Protein AF-A0A382K7U4-F1 (afdb_monomer_lite)

pLDDT: mean 84.15, std 16.44, range [51.03, 98.06]

Organism: NCBI:txid408172

Foldseek 3Di:
DVVVVVVVVVVVVVVVPPPDPDPPDADPVVLVVLVVCCVVPVPCSVCVVVVVDKDWDWDWDADPVRDTDIDIGIDSDDPVDDDDCVVVDD

Secondary structure (DSSP, 8-state):
-HHHHHHHHHHHHHGGGG------S--HHHHHHHHHTTTTSHHHHH-TTTTT--EEEEEEEE-TT--EEEEEEEES--TT-----GGG--

Structure (mmCIF, N/CA/C/O backbone):
data_AF-A0A382K7U4-F1
#
_entry.id   AF-A0A382K7U4-F1
#
loop_
_atom_site.group_PDB
_atom_site.id
_atom_site.type_symbol
_atom_site.label_atom_id
_atom_site.label_alt_id
_atom_site.label_comp_id
_atom_site.label_asym_id
_atom_site.label_entity_id
_atom_site.label_seq_id
_atom_site.pdbx_PDB_ins_code
_atom_site.Cartn_x
_atom_site.Cartn_y
_atom_site.Cartn_z
_atom_site.occupancy
_atom_site.B_iso_or_equiv
_atom_site.auth_seq_id
_atom_site.auth_comp_id
_atom_site.auth_asym_id
_atom_site.auth_atom_id
_atom_site.pdbx_PDB_model_num
ATOM 1 N N . MET A 1 1 ? 41.661 -35.919 2.908 1.00 54.31 1 MET A N 1
ATOM 2 C CA . MET A 1 1 ? 40.988 -35.318 1.729 1.00 54.31 1 MET A CA 1
ATOM 3 C C . MET A 1 1 ? 39.465 -35.511 1.740 1.00 54.31 1 MET A C 1
ATOM 5 O O . MET A 1 1 ? 38.758 -34.536 1.540 1.00 54.31 1 MET A O 1
ATOM 9 N N . LEU A 1 2 ? 38.939 -36.704 2.063 1.00 53.97 2 LEU A N 1
ATOM 10 C CA . LEU A 1 2 ? 37.486 -36.980 2.143 1.00 53.97 2 LEU A CA 1
ATOM 11 C C . LEU A 1 2 ? 36.722 -36.219 3.253 1.00 53.97 2 LEU A C 1
ATOM 13 O O . LEU A 1 2 ? 35.584 -35.813 3.044 1.00 53.97 2 LEU A O 1
ATOM 17 N N . LEU A 1 3 ? 37.346 -35.966 4.412 1.00 54.41 3 LEU A N 1
ATOM 18 C CA . LEU A 1 3 ? 36.714 -35.227 5.522 1.00 54.41 3 LEU A CA 1
ATOM 19 C C . LEU A 1 3 ? 36.444 -33.748 5.183 1.00 54.41 3 LEU A C 1
ATOM 21 O O . LEU A 1 3 ? 35.384 -33.227 5.510 1.00 54.41 3 LEU A O 1
ATOM 25 N N . ILE A 1 4 ? 37.351 -33.100 4.444 1.00 58.62 4 ILE A N 1
ATOM 26 C CA . ILE A 1 4 ? 37.231 -31.687 4.039 1.00 58.62 4 ILE A CA 1
ATOM 27 C C . ILE A 1 4 ? 36.079 -31.499 3.033 1.00 58.62 4 ILE A C 1
ATOM 29 O O . ILE A 1 4 ? 35.314 -30.547 3.145 1.00 58.62 4 ILE A O 1
ATOM 33 N N . SER A 1 5 ? 35.886 -32.452 2.112 1.00 53.19 5 SER A N 1
ATOM 34 C CA . SER A 1 5 ? 34.783 -32.457 1.133 1.00 53.19 5 SER A CA 1
ATOM 35 C C . SER A 1 5 ? 33.394 -32.617 1.781 1.00 53.19 5 SER A C 1
ATOM 37 O O . SER A 1 5 ? 32.424 -32.003 1.326 1.00 53.19 5 SER A O 1
ATOM 39 N N . A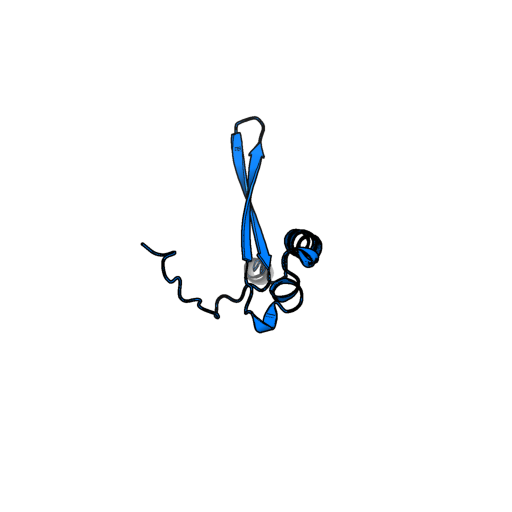RG A 1 6 ? 33.298 -33.362 2.896 1.00 57.94 6 ARG A N 1
ATOM 40 C CA . ARG A 1 6 ? 32.063 -33.494 3.693 1.00 57.94 6 ARG A CA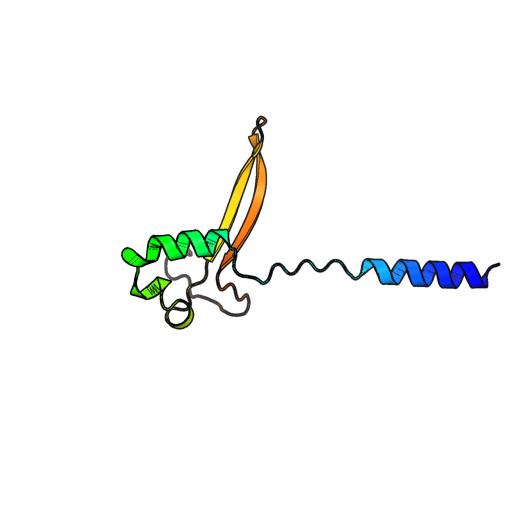 1
ATOM 41 C C . ARG A 1 6 ? 31.683 -32.190 4.394 1.00 57.94 6 ARG A C 1
ATOM 43 O O . ARG A 1 6 ? 30.517 -31.813 4.371 1.00 57.94 6 ARG A O 1
ATOM 50 N N . HIS A 1 7 ? 32.654 -31.482 4.972 1.00 60.06 7 HIS A N 1
ATOM 51 C CA . HIS A 1 7 ? 32.412 -30.179 5.601 1.00 60.06 7 HIS A CA 1
ATOM 52 C C . HIS A 1 7 ? 32.083 -29.088 4.573 1.00 60.06 7 HIS A C 1
ATOM 54 O O . HIS A 1 7 ? 31.199 -28.273 4.825 1.00 60.06 7 HIS A O 1
ATOM 60 N N . LEU A 1 8 ? 32.710 -29.129 3.391 1.00 59.09 8 LEU A N 1
ATOM 61 C CA . LEU A 1 8 ? 32.406 -28.224 2.279 1.00 59.09 8 LEU A CA 1
ATOM 62 C C . LEU A 1 8 ? 30.972 -28.422 1.749 1.00 59.09 8 LEU A C 1
ATOM 64 O O . LEU A 1 8 ? 30.273 -27.447 1.492 1.00 59.09 8 LEU A O 1
ATOM 68 N N . SER A 1 9 ? 30.502 -29.674 1.666 1.00 60.00 9 SER A N 1
ATOM 69 C CA . SER A 1 9 ? 29.122 -29.988 1.254 1.00 60.00 9 SER A CA 1
ATOM 70 C C . SER A 1 9 ? 28.076 -29.579 2.298 1.00 60.00 9 SER A C 1
ATOM 72 O O . SER A 1 9 ? 27.002 -29.114 1.934 1.00 60.00 9 SER A O 1
ATOM 74 N N . ILE A 1 10 ? 28.383 -29.700 3.596 1.00 62.75 10 ILE A N 1
ATOM 75 C CA . ILE A 1 10 ? 27.487 -29.247 4.677 1.00 62.75 10 ILE A CA 1
ATOM 76 C C . ILE A 1 10 ? 27.373 -27.714 4.685 1.00 62.75 10 ILE A C 1
ATOM 78 O O . ILE A 1 10 ? 26.279 -27.181 4.855 1.00 62.75 10 ILE A O 1
ATOM 82 N N . PHE A 1 11 ? 28.477 -27.000 4.443 1.00 62.03 11 PHE A N 1
ATOM 83 C CA . PHE A 1 11 ? 28.485 -25.534 4.387 1.00 62.03 11 PHE A CA 1
ATOM 84 C C . PHE A 1 11 ? 27.672 -24.981 3.198 1.00 62.03 11 PHE A C 1
ATOM 86 O O . PHE A 1 11 ? 27.012 -23.949 3.323 1.00 62.03 11 PHE A O 1
ATOM 93 N N . LEU A 1 12 ? 27.654 -25.704 2.071 1.00 62.16 12 LEU A N 1
ATOM 94 C CA . LEU A 1 12 ? 26.891 -25.356 0.866 1.00 62.16 12 LEU A CA 1
ATOM 95 C C . LEU A 1 12 ? 25.367 -25.533 1.029 1.00 62.16 12 LEU A C 1
ATOM 97 O O . LEU A 1 12 ? 24.595 -24.814 0.405 1.00 62.16 12 LEU A O 1
ATOM 101 N N . ILE A 1 13 ? 24.911 -26.452 1.887 1.00 61.81 13 ILE A N 1
ATOM 102 C CA . ILE A 1 13 ? 23.474 -26.683 2.140 1.00 61.81 13 ILE A CA 1
ATOM 103 C C . ILE A 1 13 ? 22.878 -25.594 3.053 1.00 61.81 13 ILE A C 1
ATOM 105 O O . ILE A 1 13 ? 21.714 -25.227 2.904 1.00 61.81 13 ILE A O 1
ATOM 109 N N . ILE A 1 14 ? 23.673 -25.026 3.966 1.00 61.44 14 ILE A N 1
ATOM 110 C CA . ILE A 1 14 ? 23.222 -24.001 4.928 1.00 61.44 14 ILE A CA 1
ATOM 111 C C . ILE A 1 14 ? 22.922 -22.655 4.241 1.00 61.44 14 ILE A C 1
ATOM 113 O O . ILE A 1 14 ? 22.070 -21.900 4.703 1.00 61.44 14 ILE A O 1
ATOM 117 N N . THR A 1 15 ? 23.565 -22.360 3.109 1.00 59.59 15 THR A N 1
ATOM 118 C CA . THR A 1 15 ? 23.410 -21.082 2.389 1.00 59.59 15 THR A CA 1
ATOM 119 C C . THR A 1 15 ? 22.145 -20.996 1.526 1.00 59.59 15 THR A C 1
ATOM 121 O O . THR A 1 15 ? 21.783 -19.904 1.101 1.00 59.59 15 THR A O 1
ATOM 124 N N . ILE A 1 16 ? 21.438 -22.108 1.293 1.00 59.47 16 ILE A N 1
ATOM 125 C CA . ILE A 1 16 ? 20.241 -22.150 0.428 1.00 59.47 16 ILE A CA 1
ATOM 126 C C . ILE A 1 16 ? 18.967 -21.702 1.178 1.00 59.47 16 ILE A C 1
ATOM 128 O O . ILE A 1 16 ? 17.983 -21.312 0.555 1.00 59.47 16 ILE A O 1
ATOM 132 N N . PHE A 1 17 ? 18.977 -21.680 2.515 1.00 56.53 17 PHE A N 1
ATOM 133 C CA . PHE A 1 17 ? 17.784 -21.386 3.325 1.00 56.53 17 PHE A CA 1
ATOM 134 C C . PHE A 1 17 ? 17.559 -19.902 3.664 1.00 56.53 17 PHE A C 1
ATOM 136 O O . PHE A 1 17 ? 16.577 -19.577 4.328 1.00 56.53 17 PHE A O 1
ATOM 143 N N . THR A 1 18 ? 18.417 -18.978 3.223 1.00 55.69 18 THR A N 1
ATOM 144 C CA . THR A 1 18 ? 18.330 -17.554 3.611 1.00 55.69 18 THR A CA 1
ATOM 145 C C . THR A 1 18 ? 17.624 -16.648 2.600 1.00 55.69 18 THR A C 1
ATOM 147 O O . THR A 1 18 ? 17.699 -15.428 2.731 1.00 55.69 18 THR A O 1
ATOM 150 N N . SER A 1 19 ? 16.886 -17.189 1.626 1.00 51.03 19 SER A N 1
ATOM 151 C CA . SER A 1 19 ? 16.036 -16.364 0.756 1.00 51.03 19 SER A CA 1
ATOM 152 C C . SER A 1 19 ? 14.571 -16.429 1.187 1.00 51.03 19 SER A C 1
ATOM 154 O O . SER A 1 19 ? 13.751 -17.127 0.599 1.00 51.03 19 SER A O 1
ATOM 156 N N . CYS A 1 20 ? 14.242 -15.690 2.248 1.00 55.31 20 CYS A N 1
ATOM 157 C CA . CYS A 1 20 ? 12.867 -15.308 2.556 1.00 55.31 20 CYS A CA 1
ATOM 158 C C . CYS A 1 20 ? 12.784 -13.781 2.475 1.00 55.31 20 CYS A C 1
ATOM 160 O O . CYS A 1 20 ? 13.071 -13.070 3.437 1.00 55.31 20 CYS A O 1
ATOM 162 N N . GLY A 1 21 ? 12.462 -13.269 1.287 1.00 53.47 21 GLY A N 1
ATOM 163 C CA . GLY A 1 21 ? 12.201 -11.849 1.074 1.00 53.47 21 GLY A CA 1
ATOM 164 C C . GLY A 1 21 ? 10.832 -11.472 1.633 1.00 53.47 21 GLY A C 1
ATOM 165 O O . GLY A 1 21 ? 9.872 -11.365 0.878 1.00 53.47 21 GLY A O 1
ATOM 166 N N . LYS A 1 22 ? 10.724 -11.293 2.953 1.00 52.84 22 LYS A N 1
ATOM 167 C CA . LYS A 1 22 ? 9.537 -10.694 3.572 1.00 52.84 22 LYS A CA 1
ATOM 168 C C . LYS A 1 22 ? 9.586 -9.182 3.366 1.00 52.84 22 LYS A C 1
ATOM 170 O O . LYS A 1 22 ? 10.324 -8.479 4.052 1.00 52.84 22 LYS A O 1
ATOM 175 N N . GLN A 1 23 ? 8.826 -8.676 2.401 1.00 58.75 23 GLN A N 1
ATOM 176 C CA . GLN A 1 23 ? 8.631 -7.238 2.217 1.00 58.75 23 GLN A CA 1
ATOM 177 C C . GLN A 1 23 ? 7.444 -6.779 3.085 1.00 58.75 23 GLN A C 1
ATOM 179 O O . GLN A 1 23 ? 6.420 -6.342 2.580 1.00 58.75 23 GLN A O 1
ATOM 184 N N . ASP A 1 24 ? 7.580 -6.935 4.404 1.00 60.59 24 ASP A N 1
ATOM 185 C CA . ASP A 1 24 ? 6.510 -6.753 5.409 1.00 60.59 24 ASP A CA 1
ATOM 186 C C . ASP A 1 24 ? 6.285 -5.296 5.853 1.00 60.59 24 ASP A C 1
ATOM 188 O O . ASP A 1 24 ? 5.675 -5.030 6.887 1.00 60.59 24 ASP A O 1
ATOM 192 N N . GLY A 1 25 ? 6.827 -4.332 5.116 1.00 80.94 25 GLY A N 1
ATOM 193 C CA . GLY A 1 25 ? 6.762 -2.921 5.479 1.00 80.94 25 GLY A CA 1
ATOM 194 C C . GLY A 1 25 ? 5.798 -2.148 4.597 1.00 80.94 25 GLY A C 1
ATOM 195 O O . GLY A 1 25 ? 5.673 -2.430 3.402 1.00 80.94 25 GLY A O 1
ATOM 196 N N . ASP A 1 26 ? 5.192 -1.113 5.170 1.00 92.38 26 ASP A N 1
ATOM 197 C CA . ASP A 1 26 ? 4.426 -0.149 4.396 1.00 92.38 26 ASP A CA 1
ATOM 198 C C . ASP A 1 26 ? 5.300 0.492 3.311 1.00 92.38 26 ASP A C 1
ATOM 200 O O . ASP A 1 26 ? 6.425 0.957 3.531 1.00 92.38 26 ASP A O 1
ATOM 204 N N . SER A 1 27 ? 4.765 0.513 2.096 1.00 95.88 27 SER A N 1
ATOM 205 C CA . SER A 1 27 ? 5.409 1.108 0.939 1.00 95.88 27 SER A CA 1
ATOM 206 C C . SER A 1 27 ? 5.526 2.617 1.117 1.00 95.88 27 SER A C 1
ATOM 208 O O . SER A 1 27 ? 4.525 3.307 1.310 1.00 95.88 27 SER A O 1
ATOM 210 N N . LYS A 1 28 ? 6.739 3.154 0.938 1.00 95.50 28 LYS A N 1
ATOM 211 C CA . LYS A 1 28 ? 6.981 4.607 0.905 1.00 95.50 28 LYS A CA 1
ATOM 212 C C . LYS A 1 28 ? 6.111 5.311 -0.139 1.00 95.50 28 LYS A C 1
ATOM 214 O O . LYS A 1 28 ? 5.595 6.386 0.134 1.00 95.50 28 LYS A O 1
ATOM 219 N N . LEU A 1 29 ? 5.922 4.685 -1.305 1.00 95.94 29 LEU A N 1
ATOM 220 C CA . LEU A 1 29 ? 5.060 5.210 -2.364 1.00 95.94 29 LEU A CA 1
ATOM 221 C C . LEU A 1 29 ? 3.614 5.353 -1.873 1.00 95.94 29 LEU A C 1
ATOM 223 O O . LEU A 1 29 ? 3.020 6.416 -2.026 1.00 95.94 29 LEU A O 1
ATOM 227 N N . LEU A 1 30 ? 3.062 4.300 -1.258 1.00 96.31 30 LEU A N 1
ATOM 228 C CA . LEU A 1 30 ? 1.688 4.334 -0.755 1.00 96.31 30 LEU A CA 1
ATOM 229 C C . LEU A 1 30 ? 1.538 5.301 0.418 1.00 96.31 30 LEU A C 1
ATOM 231 O O . LEU A 1 30 ? 0.542 6.011 0.464 1.00 96.31 30 LEU A O 1
ATOM 235 N N . HIS A 1 31 ? 2.535 5.400 1.299 1.00 95.12 31 HIS A N 1
ATOM 236 C CA . HIS A 1 31 ? 2.568 6.443 2.323 1.00 95.12 31 HIS A CA 1
ATOM 237 C C . HIS A 1 31 ? 2.453 7.840 1.712 1.00 95.12 31 HIS A C 1
ATOM 239 O O . HIS A 1 31 ? 1.567 8.590 2.096 1.00 95.12 31 HIS A O 1
ATOM 245 N N . SER A 1 32 ? 3.286 8.175 0.722 1.00 96.38 32 SER A N 1
ATOM 246 C CA . SER A 1 32 ? 3.253 9.501 0.093 1.00 96.38 32 SER A CA 1
ATOM 247 C C . SER A 1 32 ? 1.942 9.789 -0.644 1.00 96.38 32 SER A C 1
ATOM 249 O O . SER A 1 32 ? 1.457 10.917 -0.597 1.00 96.38 32 SER A O 1
ATOM 251 N N . ILE A 1 33 ? 1.354 8.787 -1.307 1.00 95.75 33 ILE A N 1
ATOM 252 C CA . ILE A 1 33 ? 0.043 8.921 -1.962 1.00 95.75 33 ILE A CA 1
ATOM 253 C C . ILE A 1 33 ? -1.060 9.141 -0.924 1.00 95.75 33 ILE A C 1
ATOM 255 O O . ILE A 1 33 ? -1.906 10.008 -1.099 1.00 95.75 33 ILE A O 1
ATOM 259 N N . LEU A 1 34 ? -1.068 8.371 0.163 1.00 94.88 34 LEU A N 1
ATOM 260 C CA . LEU A 1 34 ? -2.093 8.511 1.193 1.00 94.88 34 LEU A CA 1
ATOM 261 C C . LEU A 1 34 ? -1.951 9.827 1.952 1.00 94.88 34 LEU A C 1
ATOM 263 O O . LEU A 1 34 ? -2.953 10.498 2.182 1.00 94.88 34 LEU A O 1
ATOM 267 N N . ASP A 1 35 ? -0.728 10.241 2.276 1.00 93.94 35 ASP A N 1
ATOM 268 C CA .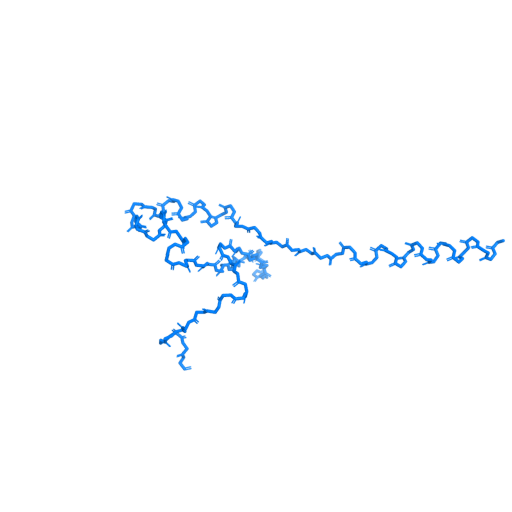 ASP A 1 35 ? -0.471 11.519 2.937 1.00 93.94 35 ASP A CA 1
ATOM 269 C C . ASP A 1 35 ? -0.941 12.708 2.085 1.00 93.94 35 ASP A C 1
ATOM 271 O O . ASP A 1 35 ? -1.497 13.661 2.632 1.00 93.94 35 ASP A O 1
ATOM 275 N N . SER A 1 36 ? -0.797 12.649 0.754 1.00 96.06 36 SER A N 1
ATOM 276 C CA . SER A 1 36 ? -1.309 13.703 -0.136 1.00 96.06 36 SER A CA 1
ATOM 277 C C . SER A 1 36 ? -2.840 13.740 -0.214 1.00 96.06 36 SER A C 1
ATOM 279 O O . SER A 1 36 ? -3.414 14.791 -0.481 1.00 96.06 36 SER A O 1
ATOM 281 N N . MET A 1 37 ? -3.508 12.628 0.098 1.00 95.12 37 MET A N 1
ATOM 282 C CA . MET A 1 37 ? -4.968 12.487 0.144 1.00 95.12 37 MET A CA 1
ATOM 283 C C . MET A 1 37 ? -5.585 12.862 1.500 1.00 95.12 37 MET A C 1
ATOM 285 O O . MET A 1 37 ? -6.793 12.712 1.706 1.00 95.12 37 MET A O 1
ATOM 289 N N . LYS A 1 38 ? -4.780 13.328 2.459 1.00 93.94 38 LYS A N 1
ATOM 290 C CA . LYS A 1 38 ? -5.243 13.602 3.823 1.00 93.94 38 LYS A CA 1
ATOM 291 C C . LYS A 1 38 ? -6.304 14.701 3.896 1.00 93.94 38 LYS A C 1
ATOM 293 O O . LYS A 1 38 ? -7.175 14.608 4.752 1.00 93.94 38 LYS A O 1
ATOM 298 N N . GLU A 1 39 ? -6.265 15.694 3.011 1.00 95.19 39 GLU A N 1
ATOM 299 C CA . GLU A 1 39 ? -7.287 16.752 2.956 1.00 95.19 39 GLU A CA 1
ATOM 300 C C . GLU A 1 39 ? -8.634 16.233 2.431 1.00 95.19 39 GLU A C 1
ATOM 302 O O . GLU A 1 39 ? -9.685 16.586 2.964 1.00 95.19 39 GLU A O 1
ATOM 307 N N . ASP A 1 40 ? -8.611 15.326 1.451 1.00 96.12 40 ASP A N 1
ATOM 308 C CA . ASP A 1 40 ? -9.824 14.738 0.870 1.00 96.12 40 ASP A CA 1
ATOM 309 C C . ASP A 1 40 ? -10.450 13.682 1.796 1.00 96.12 40 ASP A C 1
ATOM 311 O O . ASP A 1 40 ? -11.673 13.564 1.914 1.00 96.12 40 ASP A O 1
ATOM 315 N N . PHE A 1 41 ? -9.609 12.917 2.499 1.00 95.06 41 PHE A N 1
ATOM 316 C CA . PHE A 1 41 ? -10.028 11.804 3.355 1.00 95.06 41 PHE A CA 1
ATOM 317 C C . PHE A 1 41 ? -9.465 11.901 4.785 1.00 95.06 41 PHE A C 1
ATOM 319 O O . PHE A 1 41 ? -8.892 10.929 5.301 1.00 95.06 41 PHE A O 1
ATOM 326 N N . PRO A 1 42 ? -9.697 13.015 5.506 1.00 93.25 42 PRO A N 1
ATOM 327 C CA . PRO A 1 42 ? -9.008 13.331 6.761 1.00 93.25 42 PRO A CA 1
ATOM 328 C C . PRO A 1 42 ? -9.315 12.344 7.879 1.00 93.25 42 PRO A C 1
ATOM 330 O O . PRO A 1 42 ? -8.505 12.131 8.777 1.00 93.25 42 PRO A O 1
ATOM 333 N N . LYS A 1 43 ? -10.482 11.696 7.837 1.00 95.44 43 LYS A N 1
ATOM 334 C CA . LYS A 1 43 ? -10.854 10.691 8.836 1.00 95.44 43 LYS A CA 1
ATOM 335 C C . L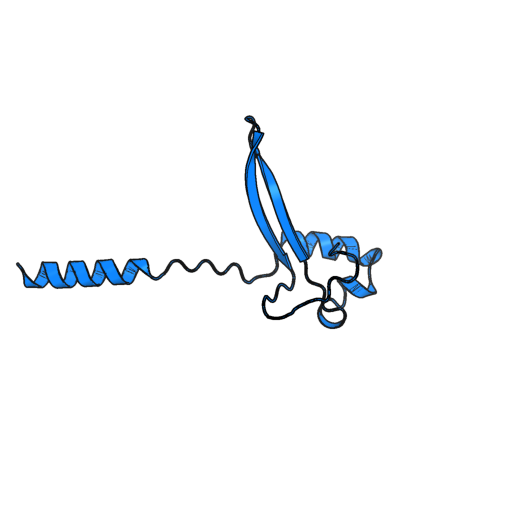YS A 1 43 ? -10.100 9.383 8.617 1.00 95.44 43 LYS A C 1
ATOM 337 O O . LYS A 1 43 ? -9.504 8.876 9.564 1.00 95.44 43 LYS A O 1
ATOM 342 N N . ILE A 1 44 ? -10.152 8.849 7.398 1.00 94.75 44 ILE A N 1
ATOM 343 C CA . ILE A 1 44 ? -9.669 7.501 7.075 1.00 94.75 44 ILE A CA 1
ATOM 344 C C . ILE A 1 44 ? -8.141 7.485 7.057 1.00 94.75 44 ILE A C 1
ATOM 346 O O . ILE A 1 44 ? -7.541 6.688 7.776 1.00 94.75 44 ILE A O 1
ATOM 350 N N . VAL A 1 45 ? -7.526 8.415 6.319 1.00 94.19 45 VAL A N 1
ATOM 351 C CA . VAL A 1 45 ? -6.067 8.501 6.154 1.00 94.19 45 VAL A CA 1
ATOM 352 C C . VAL A 1 45 ? -5.367 8.816 7.473 1.00 94.19 45 VAL A C 1
ATOM 354 O O . VAL A 1 45 ? -4.333 8.231 7.766 1.00 94.19 45 VAL A O 1
ATOM 357 N N . ALA A 1 46 ? -5.921 9.703 8.309 1.00 93.50 46 ALA A N 1
ATOM 358 C CA . ALA A 1 46 ? -5.284 10.048 9.584 1.00 93.50 46 ALA A CA 1
ATOM 359 C C . ALA A 1 46 ? -5.475 8.983 10.678 1.00 93.50 46 ALA A C 1
ATOM 361 O O . ALA A 1 46 ? -4.804 9.042 11.705 1.00 93.50 46 ALA A O 1
ATOM 362 N N . ASN A 1 47 ? -6.398 8.028 10.502 1.00 94.69 47 ASN A N 1
ATOM 363 C CA . ASN A 1 47 ? -6.695 6.996 11.502 1.00 94.69 47 ASN A CA 1
ATOM 364 C C . ASN A 1 47 ? -6.771 5.590 10.874 1.00 94.69 47 ASN A C 1
ATOM 366 O O . ASN A 1 47 ? -7.766 4.882 11.076 1.00 94.69 47 ASN A O 1
ATOM 370 N N . PRO A 1 48 ? -5.735 5.142 10.144 1.00 93.62 48 PRO A N 1
ATOM 371 C CA . PRO A 1 48 ? -5.794 3.926 9.333 1.00 93.62 48 PRO A CA 1
ATOM 372 C C . PRO A 1 48 ? -6.056 2.672 10.183 1.00 93.62 48 PRO A C 1
ATOM 374 O O . PRO A 1 48 ? -6.815 1.797 9.776 1.00 93.62 48 PRO A O 1
ATOM 377 N N . ASN A 1 49 ? -5.547 2.625 11.421 1.00 93.31 49 ASN A N 1
ATOM 378 C CA . ASN A 1 49 ? -5.812 1.531 12.364 1.00 93.31 49 ASN A CA 1
ATOM 379 C C . ASN A 1 49 ? -7.286 1.450 12.790 1.00 93.31 49 ASN A C 1
ATOM 381 O O . ASN A 1 49 ? -7.856 0.361 12.832 1.00 93.31 49 ASN A O 1
ATOM 385 N N . LYS A 1 50 ? -7.926 2.597 13.068 1.00 95.38 50 LYS A N 1
ATOM 386 C CA . LYS A 1 50 ? -9.336 2.658 13.493 1.00 95.38 50 LYS A CA 1
ATOM 387 C C . LYS A 1 50 ? -10.268 2.139 12.403 1.00 95.38 50 LYS A C 1
ATOM 389 O O . LYS A 1 50 ? -11.230 1.438 12.700 1.00 95.38 50 LYS A O 1
ATOM 394 N N . TYR A 1 51 ? -9.977 2.491 11.154 1.00 94.00 51 TYR A N 1
ATOM 395 C CA . TYR A 1 51 ? -10.781 2.097 9.998 1.00 94.00 51 TYR A CA 1
ATOM 396 C C . TYR A 1 51 ? -10.291 0.808 9.336 1.00 94.00 51 TYR A C 1
ATOM 398 O O . TYR A 1 51 ? -10.863 0.399 8.330 1.00 94.00 51 TYR A O 1
ATOM 406 N N . ARG A 1 52 ? -9.266 0.155 9.907 1.00 93.56 52 ARG A N 1
ATOM 407 C CA . ARG A 1 52 ? -8.634 -1.054 9.364 1.00 93.56 52 ARG A CA 1
ATOM 408 C C . ARG A 1 52 ? -8.268 -0.890 7.881 1.00 93.56 52 ARG A C 1
ATOM 410 O O . ARG A 1 52 ? -8.470 -1.811 7.099 1.00 93.56 52 ARG A O 1
ATOM 417 N N . LEU A 1 53 ? -7.779 0.287 7.492 1.00 94.06 53 LEU A N 1
ATOM 418 C CA . LEU A 1 53 ? -7.386 0.559 6.113 1.00 94.06 53 LEU A CA 1
ATOM 419 C C . LEU A 1 53 ? -6.253 -0.393 5.723 1.00 94.06 53 LEU A C 1
ATOM 421 O O . LEU A 1 53 ? -5.261 -0.462 6.439 1.00 94.06 53 LEU A O 1
ATOM 425 N N . GLN A 1 54 ? -6.410 -1.103 4.608 1.00 94.50 54 GLN A N 1
ATOM 426 C CA . GLN A 1 54 ? -5.359 -1.904 3.983 1.00 94.50 54 GLN A CA 1
ATOM 427 C C . GLN A 1 54 ? -5.382 -1.660 2.482 1.00 94.50 54 GLN A C 1
ATOM 429 O O . GLN A 1 54 ? -6.459 -1.580 1.887 1.00 94.50 54 GLN A O 1
ATOM 434 N N . ILE A 1 55 ? -4.205 -1.539 1.872 1.00 95.00 55 ILE A N 1
ATOM 435 C CA . ILE A 1 55 ? -4.071 -1.354 0.426 1.00 95.00 55 ILE A CA 1
ATOM 436 C C . ILE A 1 55 ? -2.998 -2.298 -0.097 1.00 95.00 55 ILE A C 1
ATOM 438 O O . ILE A 1 55 ? -1.872 -2.323 0.399 1.00 95.00 55 ILE A O 1
ATOM 442 N N . ILE A 1 56 ? -3.364 -3.052 -1.129 1.00 94.94 56 ILE A N 1
ATOM 443 C CA . ILE A 1 56 ? -2.447 -3.844 -1.941 1.00 94.94 56 ILE A CA 1
ATOM 444 C C . ILE A 1 56 ? -2.518 -3.253 -3.344 1.00 94.94 56 ILE A C 1
ATOM 446 O O . ILE A 1 56 ? -3.578 -3.256 -3.970 1.00 94.94 56 ILE A O 1
ATOM 450 N N . TYR A 1 57 ? -1.405 -2.704 -3.815 1.00 96.12 57 TYR A N 1
ATOM 451 C CA . TYR A 1 57 ? -1.310 -2.049 -5.114 1.00 96.12 57 TYR A CA 1
ATOM 452 C C . TYR A 1 57 ? -0.165 -2.659 -5.914 1.00 96.12 57 TYR A C 1
ATOM 454 O O . TYR A 1 57 ? 0.991 -2.560 -5.513 1.00 96.12 57 TYR A O 1
ATOM 462 N N . THR A 1 58 ? -0.471 -3.271 -7.055 1.00 96.38 58 THR A N 1
ATOM 463 C CA . THR A 1 58 ? 0.547 -3.776 -7.982 1.00 96.38 58 THR A CA 1
ATOM 464 C C . THR A 1 58 ? 0.745 -2.775 -9.110 1.00 96.38 58 THR A C 1
ATOM 466 O O . THR A 1 58 ? -0.125 -2.603 -9.963 1.00 96.38 58 THR A O 1
ATOM 469 N N . GLN A 1 59 ? 1.905 -2.126 -9.117 1.00 96.31 59 GLN A N 1
ATOM 470 C CA . GLN A 1 59 ? 2.372 -1.316 -10.229 1.00 96.31 59 GLN A CA 1
ATOM 471 C C . GLN A 1 59 ? 2.754 -2.228 -11.396 1.00 96.31 59 GLN A C 1
ATOM 473 O O . GLN A 1 59 ? 3.454 -3.228 -11.215 1.00 96.31 59 GLN A O 1
ATOM 478 N N . VAL A 1 60 ? 2.275 -1.870 -12.587 1.00 97.31 60 VAL A N 1
ATOM 479 C CA . VAL A 1 60 ? 2.596 -2.545 -13.846 1.00 97.31 60 VAL A CA 1
ATOM 480 C C . VAL A 1 60 ? 3.411 -1.586 -14.699 1.00 97.31 60 VAL A C 1
ATOM 482 O O . VAL A 1 60 ? 2.861 -0.667 -15.306 1.00 97.31 60 VAL A O 1
ATOM 485 N N . ASP A 1 61 ? 4.713 -1.817 -14.760 1.00 96.88 61 ASP A N 1
ATOM 486 C CA . ASP A 1 61 ? 5.612 -1.092 -15.651 1.00 96.88 61 ASP A CA 1
ATOM 487 C C . ASP A 1 61 ? 5.749 -1.868 -16.957 1.00 96.88 61 ASP A C 1
ATOM 489 O O . ASP A 1 61 ? 5.826 -3.094 -16.946 1.00 96.88 61 ASP A O 1
ATOM 493 N N . ARG A 1 62 ? 5.769 -1.176 -18.096 1.00 97.81 62 ARG A N 1
ATOM 494 C CA . ARG A 1 62 ? 5.982 -1.801 -19.407 1.00 97.81 62 ARG A CA 1
ATOM 495 C C . ARG A 1 62 ? 7.252 -1.256 -20.029 1.00 97.81 62 ARG A C 1
ATOM 497 O O . ARG A 1 62 ? 7.463 -0.044 -20.047 1.00 97.81 62 ARG A O 1
ATOM 504 N N . ASN A 1 63 ? 8.085 -2.149 -20.549 1.00 96.56 63 ASN A N 1
ATOM 505 C CA . ASN A 1 63 ? 9.252 -1.749 -21.326 1.00 96.56 63 ASN A CA 1
ATOM 506 C C . ASN A 1 63 ? 8.826 -1.247 -22.734 1.00 96.56 63 ASN A C 1
ATOM 508 O O . ASN A 1 63 ? 7.644 -1.334 -23.086 1.00 96.56 63 ASN A O 1
ATOM 512 N N . PRO A 1 64 ? 9.754 -0.728 -23.563 1.00 98.06 64 PRO A N 1
ATOM 513 C CA . PRO A 1 64 ? 9.436 -0.281 -24.925 1.00 98.06 64 PRO A CA 1
ATOM 514 C C . PRO A 1 64 ? 8.780 -1.352 -25.815 1.00 98.06 64 PRO A C 1
ATOM 516 O O . PRO A 1 64 ? 7.965 -1.012 -26.670 1.00 98.06 64 PRO A O 1
ATOM 519 N N . ASP A 1 65 ? 9.061 -2.633 -25.556 1.00 97.88 65 ASP A N 1
ATOM 520 C CA . ASP A 1 65 ? 8.470 -3.788 -26.247 1.00 97.88 65 ASP A CA 1
ATOM 521 C C . ASP A 1 65 ? 7.127 -4.245 -25.635 1.00 97.88 65 ASP A C 1
ATOM 523 O O . ASP A 1 65 ? 6.613 -5.308 -25.977 1.00 97.88 65 ASP A O 1
ATOM 527 N N . GLN A 1 66 ? 6.543 -3.457 -24.723 1.00 96.38 66 GLN A N 1
ATOM 528 C CA . GLN A 1 66 ? 5.291 -3.731 -23.998 1.00 96.38 66 GLN A CA 1
ATOM 529 C C . GLN A 1 66 ? 5.328 -4.921 -23.024 1.00 96.38 66 GLN A C 1
ATOM 531 O O . GLN A 1 66 ? 4.284 -5.315 -22.494 1.00 96.38 66 GLN A O 1
ATOM 536 N N . LEU A 1 67 ? 6.504 -5.471 -22.725 1.00 98.00 67 LEU A N 1
ATOM 537 C CA . LEU A 1 67 ? 6.650 -6.540 -21.739 1.00 98.00 67 LEU A CA 1
ATOM 538 C C . LEU A 1 67 ? 6.447 -5.981 -20.320 1.00 98.00 67 LEU A C 1
ATOM 540 O O . LEU A 1 67 ? 7.116 -5.005 -19.960 1.00 98.00 67 LEU A O 1
ATOM 544 N N . PRO A 1 68 ? 5.540 -6.569 -19.512 1.00 97.81 68 PRO A N 1
ATOM 545 C CA . PRO A 1 68 ? 5.237 -6.062 -18.184 1.00 97.81 68 PRO A CA 1
ATOM 546 C C . PRO A 1 68 ? 6.232 -6.556 -17.127 1.00 97.81 68 PRO A C 1
ATOM 548 O O . PRO A 1 68 ? 6.593 -7.734 -17.091 1.00 97.81 68 PRO A O 1
ATOM 551 N N . SER A 1 69 ? 6.589 -5.673 -16.201 1.00 97.25 69 SER A N 1
ATOM 552 C CA . SER A 1 69 ? 7.180 -5.997 -14.903 1.00 97.25 69 SER A CA 1
ATOM 553 C C . SER A 1 69 ? 6.253 -5.540 -13.781 1.00 97.25 69 SER A C 1
ATOM 555 O O . SER A 1 69 ? 5.593 -4.506 -13.890 1.00 97.25 69 SER A O 1
ATOM 557 N N . PHE A 1 70 ? 6.206 -6.319 -12.702 1.00 97.06 70 PHE A N 1
ATOM 558 C CA . PHE A 1 70 ? 5.270 -6.110 -11.602 1.00 97.06 70 PHE A CA 1
ATOM 559 C C . PHE A 1 70 ? 6.011 -5.758 -10.319 1.00 97.06 70 PHE A C 1
ATOM 561 O O . PHE A 1 70 ? 6.894 -6.501 -9.890 1.00 97.06 70 PHE A O 1
ATOM 568 N N . THR A 1 71 ? 5.590 -4.671 -9.678 1.00 95.44 71 THR A N 1
ATOM 569 C CA . THR A 1 71 ? 6.039 -4.294 -8.335 1.00 95.44 71 THR A CA 1
ATOM 570 C C . THR A 1 71 ? 4.823 -4.167 -7.432 1.00 95.44 71 THR A C 1
ATOM 572 O O . THR A 1 71 ? 3.958 -3.329 -7.671 1.00 95.44 71 THR A O 1
ATOM 575 N N . THR A 1 72 ? 4.735 -4.988 -6.387 1.00 96.19 72 THR A N 1
ATOM 576 C CA . THR A 1 72 ? 3.630 -4.901 -5.423 1.00 96.19 72 THR A CA 1
ATOM 577 C C . THR A 1 72 ? 4.024 -4.048 -4.224 1.00 96.19 72 THR A C 1
ATOM 579 O O . THR A 1 72 ? 5.062 -4.249 -3.597 1.00 96.19 72 THR A O 1
ATOM 582 N N . HIS A 1 73 ? 3.157 -3.099 -3.901 1.00 96.31 73 HIS A N 1
ATOM 583 C CA . HIS A 1 73 ? 3.231 -2.214 -2.757 1.00 96.31 73 HIS A CA 1
ATOM 584 C C . 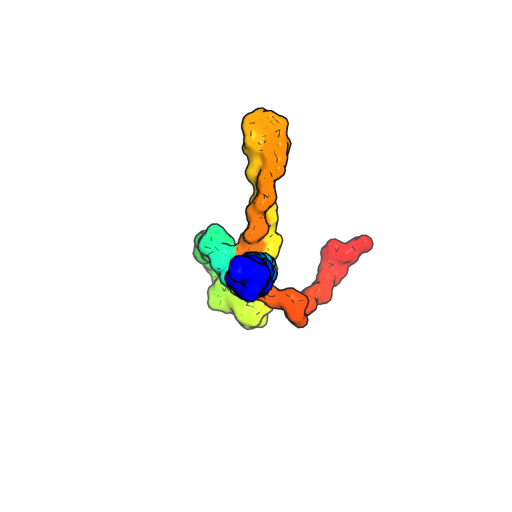HIS A 1 73 ? 2.132 -2.573 -1.762 1.00 96.31 73 HIS A C 1
ATOM 586 O O . HIS A 1 73 ? 0.973 -2.756 -2.137 1.00 96.31 73 HIS A O 1
ATOM 592 N N . TYR A 1 74 ? 2.503 -2.617 -0.489 1.00 96.00 74 TYR A N 1
ATOM 593 C CA . TYR A 1 74 ? 1.599 -2.902 0.617 1.00 96.00 74 TYR A CA 1
ATOM 594 C C . TYR A 1 74 ? 1.466 -1.678 1.519 1.00 96.00 74 TYR A C 1
ATOM 596 O O . TYR A 1 74 ? 2.409 -0.899 1.652 1.00 96.00 74 TYR A O 1
ATOM 604 N N . TYR A 1 75 ? 0.298 -1.500 2.122 1.00 95.50 75 TYR A N 1
ATOM 605 C CA . TYR A 1 75 ? 0.058 -0.538 3.192 1.00 95.50 75 TYR A CA 1
ATOM 606 C C . TYR A 1 75 ? -0.887 -1.167 4.210 1.00 95.50 75 TYR A C 1
ATOM 608 O O . TYR A 1 75 ? -1.988 -1.593 3.845 1.00 95.50 75 TYR A O 1
ATOM 616 N N . HIS A 1 76 ? -0.447 -1.242 5.464 1.00 94.00 76 HIS A N 1
ATOM 617 C CA . HIS A 1 76 ? -1.139 -1.861 6.592 1.00 94.00 76 HIS A CA 1
ATOM 618 C C . HIS A 1 76 ? -1.565 -3.318 6.325 1.00 94.00 76 HIS A C 1
ATOM 620 O O . HIS A 1 76 ? -2.500 -3.824 6.952 1.00 94.00 76 HIS A O 1
ATOM 626 N N . PHE A 1 77 ? -0.893 -3.992 5.386 1.00 92.94 77 PHE A N 1
ATOM 627 C CA . PHE A 1 77 ? -1.235 -5.346 4.973 1.00 92.94 77 PHE A CA 1
ATOM 628 C C . PHE A 1 77 ? -1.004 -6.329 6.117 1.00 92.94 77 PHE A C 1
ATOM 630 O O . PHE A 1 77 ? 0.085 -6.410 6.682 1.00 92.94 77 PHE A O 1
ATOM 637 N N . ASP A 1 78 ? -2.045 -7.087 6.436 1.00 91.75 78 ASP A N 1
ATOM 638 C CA . ASP A 1 78 ? -1.994 -8.152 7.424 1.00 91.75 78 ASP A CA 1
ATOM 639 C C . ASP A 1 78 ? -2.768 -9.356 6.868 1.00 91.75 78 ASP A C 1
ATOM 641 O O . ASP A 1 78 ? -4.001 -9.291 6.795 1.00 91.75 78 ASP A O 1
ATOM 645 N N . PRO A 1 79 ? -2.077 -10.436 6.454 1.00 89.38 79 PRO A N 1
ATOM 646 C CA . PRO A 1 79 ? -2.715 -11.586 5.816 1.00 89.38 79 PRO A CA 1
ATOM 647 C C . PRO A 1 79 ? -3.697 -12.322 6.739 1.00 89.38 79 PRO A C 1
ATOM 649 O O . PRO A 1 79 ? -4.600 -12.992 6.244 1.00 89.38 79 PRO A O 1
ATOM 652 N N . GLU A 1 80 ? -3.581 -12.160 8.060 1.00 92.12 80 GLU A N 1
ATOM 653 C CA . GLU A 1 80 ? -4.488 -12.772 9.040 1.00 92.12 80 GLU A CA 1
ATOM 654 C C . GLU A 1 80 ? -5.769 -11.939 9.251 1.00 92.12 80 GLU A C 1
ATOM 656 O O . GLU A 1 80 ? -6.720 -12.377 9.905 1.00 92.12 80 GLU A O 1
ATOM 661 N N . LYS A 1 81 ? -5.842 -10.722 8.690 1.00 89.19 81 LYS A N 1
ATOM 662 C CA . LYS A 1 81 ? -7.014 -9.840 8.788 1.00 89.19 81 LYS A CA 1
ATOM 663 C C . LYS A 1 81 ? -7.890 -9.922 7.540 1.00 89.19 81 LYS A C 1
ATOM 665 O O . LYS A 1 81 ? -7.743 -9.150 6.598 1.00 89.19 81 LYS A O 1
ATOM 670 N N . TYR A 1 82 ? -8.908 -10.775 7.598 1.00 87.88 82 TYR A N 1
ATOM 671 C CA . TYR A 1 82 ? -9.941 -10.873 6.563 1.00 87.88 82 TYR A CA 1
ATOM 672 C C . TYR A 1 82 ? -10.919 -9.675 6.554 1.00 87.88 82 TYR A C 1
ATOM 674 O O . TYR A 1 82 ? -11.334 -9.171 7.610 1.00 87.88 82 TYR A O 1
ATOM 682 N N . PHE A 1 83 ? -11.339 -9.259 5.351 1.00 90.06 83 PHE A N 1
ATOM 683 C CA . PHE A 1 83 ? -12.404 -8.276 5.114 1.00 90.06 83 PHE A CA 1
ATOM 684 C C . PHE A 1 83 ? -13.551 -8.921 4.353 1.00 90.06 83 PHE A C 1
ATOM 686 O O . PHE A 1 83 ? -13.346 -9.555 3.322 1.00 90.06 83 PHE A O 1
ATOM 693 N N . TYR A 1 84 ? -14.771 -8.713 4.843 1.00 90.06 84 TYR A N 1
ATOM 694 C CA . TYR A 1 84 ? -15.963 -9.150 4.133 1.00 90.06 84 TYR A CA 1
ATOM 695 C C . TYR A 1 84 ? -16.134 -8.312 2.851 1.00 90.06 84 TYR A C 1
ATOM 697 O O . TYR A 1 84 ? -16.279 -7.092 2.959 1.00 90.06 84 TYR A O 1
ATOM 705 N N . PRO A 1 85 ? -16.132 -8.927 1.653 1.00 89.25 85 PRO A N 1
ATOM 706 C CA . PRO A 1 85 ? -16.084 -8.192 0.389 1.00 89.25 85 PRO A CA 1
ATOM 707 C C . PRO A 1 85 ? -17.392 -7.465 0.039 1.00 89.25 85 PRO A C 1
ATOM 709 O O . PRO A 1 85 ? -17.410 -6.639 -0.870 1.00 89.25 85 PRO A O 1
ATOM 712 N N . ALA A 1 86 ? -18.496 -7.735 0.745 1.00 89.56 86 ALA A N 1
ATOM 713 C CA . ALA A 1 86 ? -19.821 -7.248 0.359 1.00 89.56 86 ALA A CA 1
ATOM 714 C C . ALA A 1 86 ? -20.061 -7.484 -1.150 1.00 89.56 86 ALA A C 1
ATOM 716 O O . ALA A 1 86 ? -19.877 -8.600 -1.624 1.00 89.56 86 ALA A O 1
ATOM 717 N N . SER A 1 87 ? -20.428 -6.453 -1.914 1.00 90.50 87 SER A N 1
ATOM 718 C CA . SER A 1 87 ? -20.704 -6.553 -3.354 1.00 90.50 87 SER A CA 1
ATOM 719 C C . SER A 1 87 ? -19.462 -6.562 -4.260 1.00 90.50 87 SER A C 1
ATOM 721 O O . SER A 1 87 ? -19.616 -6.443 -5.478 1.00 90.50 87 SER A O 1
ATOM 723 N N . THR A 1 88 ? -18.238 -6.616 -3.715 1.00 87.50 88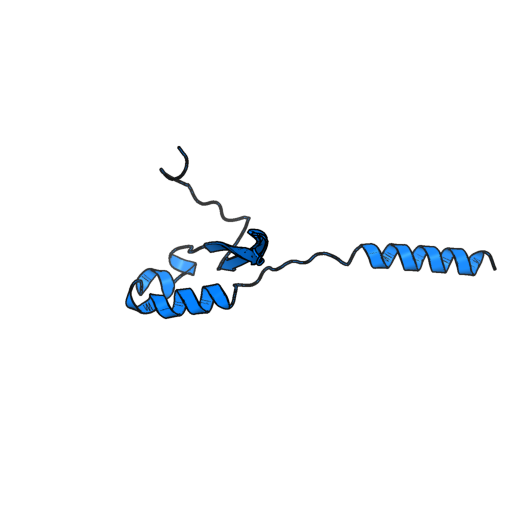 THR A N 1
ATOM 724 C CA . THR A 1 88 ? -17.007 -6.673 -4.532 1.00 87.50 88 THR A CA 1
ATOM 725 C C . THR A 1 88 ? -16.703 -8.079 -5.044 1.00 87.50 88 THR A C 1
ATOM 727 O O . THR A 1 88 ? -15.998 -8.214 -6.041 1.00 87.50 88 THR A O 1
ATOM 730 N N . VAL A 1 89 ? -17.290 -9.109 -4.428 1.00 83.56 89 VAL A N 1
ATOM 731 C CA . VAL A 1 89 ? -17.379 -10.462 -4.988 1.00 83.56 89 VAL A CA 1
ATOM 732 C C . VAL A 1 89 ? -18.769 -10.611 -5.604 1.00 83.56 89 VAL A C 1
ATOM 734 O O . VAL A 1 89 ? -19.772 -10.339 -4.944 1.00 83.56 89 VAL A O 1
ATOM 737 N N . LYS A 1 90 ? -18.816 -10.983 -6.882 1.00 72.56 90 LYS A N 1
ATOM 738 C CA . LYS A 1 90 ? -20.037 -11.201 -7.664 1.00 72.56 90 LYS A CA 1
ATOM 739 C C . LYS A 1 90 ? -20.081 -12.627 -8.179 1.00 72.56 90 LYS A C 1
ATOM 741 O O . LYS A 1 90 ? -18.985 -13.167 -8.446 1.00 72.56 90 LYS A O 1
#

Sequence (90 aa):
MLLISRHLSIFLIITIFTSCGKQDGDSKLLHSILDSMKEDFPKIVANPNKYRLQIIYTQVDRNPDQLPSFTTHYYHFDPEKYFYPASTVK

Radius of gyration: 21.63 Å; chains: 1; bounding box: 62×54×40 Å